Protein AF-A0A4R8S5N8-F1 (afdb_monomer_lite)

Secondary structure (DSSP, 8-state):
---------------HHHHHHHHHHHHHHHHHTTSEEEEEEETTTEEEE--S-HHHHHHHHHHHHTTTTTSTTSSTTS-EEEE-HHHHHHHHHHHT--

Sequence (98 aa):
MPGVRRGVSRRSRCRPWDIQIEALDTVRDPVSAGLYEIGKVERGVGFVLSTIPLDEGIEEIRSQYVDHYDVQGAWDYDAWLDLADEGERVAQPLLSEP

Organism: NCBI:txid404941

Radius of gyration: 19.52 Å; chains: 1; bounding box: 33×69×36 Å

pLDDT: mean 85.04, std 15.85, range [39.59, 96.5]

Structure (mmCIF, N/CA/C/O backbone):
data_AF-A0A4R8S5N8-F1
#
_entry.id   AF-A0A4R8S5N8-F1
#
loop_
_atom_site.group_PDB
_atom_site.id
_atom_site.type_symbol
_atom_site.label_atom_id
_atom_site.label_alt_id
_atom_site.labe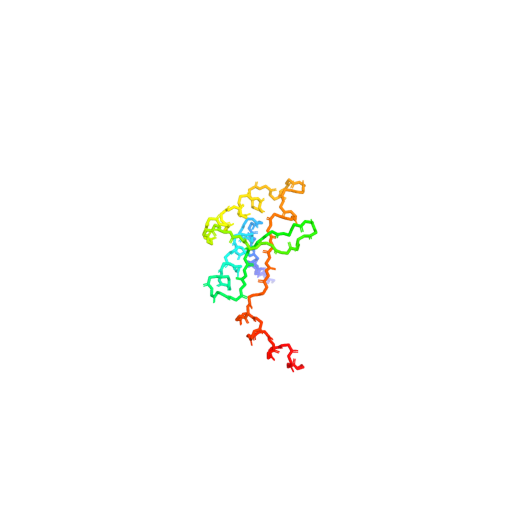l_comp_id
_atom_site.label_asym_id
_atom_site.label_entity_id
_atom_site.label_seq_id
_atom_site.pdbx_PDB_ins_code
_atom_site.Cartn_x
_atom_site.Cartn_y
_atom_site.Cartn_z
_atom_site.occupancy
_atom_site.B_iso_or_equiv
_atom_site.auth_seq_id
_atom_site.auth_comp_id
_atom_site.auth_asym_id
_atom_site.auth_atom_id
_atom_site.pdbx_PDB_model_num
ATOM 1 N N . MET A 1 1 ? 21.030 -55.506 -12.986 1.00 39.59 1 MET A N 1
ATOM 2 C CA . MET A 1 1 ? 21.224 -54.097 -12.580 1.00 39.59 1 MET A CA 1
ATOM 3 C C . MET A 1 1 ? 20.103 -53.258 -13.195 1.00 39.59 1 MET A C 1
ATOM 5 O O . MET A 1 1 ? 20.189 -52.985 -14.386 1.00 39.59 1 MET A O 1
ATOM 9 N N . PRO A 1 2 ? 19.019 -52.916 -12.476 1.00 44.19 2 PRO A N 1
ATOM 10 C CA . PRO A 1 2 ? 17.989 -52.028 -13.003 1.00 44.19 2 PRO A CA 1
ATOM 11 C C . PRO A 1 2 ? 18.336 -50.567 -12.686 1.00 44.19 2 PRO A C 1
ATOM 13 O O . PRO A 1 2 ? 18.604 -50.208 -11.541 1.00 44.19 2 PRO A O 1
ATOM 16 N N . GLY A 1 3 ? 18.365 -49.741 -13.732 1.00 42.72 3 GLY A N 1
ATOM 17 C CA . GLY A 1 3 ? 18.668 -48.317 -13.657 1.00 42.72 3 GLY A CA 1
ATOM 18 C C . GLY A 1 3 ? 17.588 -47.530 -12.916 1.00 42.72 3 GLY A C 1
ATOM 19 O O . GLY A 1 3 ? 16.407 -47.580 -13.257 1.00 42.72 3 GLY A O 1
ATOM 20 N N . VAL A 1 4 ? 18.028 -46.772 -11.917 1.00 52.22 4 VAL A N 1
ATOM 21 C CA . VAL A 1 4 ? 17.242 -45.783 -11.178 1.00 52.22 4 VAL A CA 1
ATOM 22 C C . VAL A 1 4 ? 16.775 -44.687 -12.140 1.00 52.22 4 VAL A C 1
ATOM 24 O O . VAL A 1 4 ? 17.578 -43.888 -12.625 1.00 52.22 4 VAL A O 1
ATOM 27 N N . ARG A 1 5 ? 15.466 -44.613 -12.398 1.00 48.19 5 ARG A N 1
ATOM 28 C CA . ARG A 1 5 ? 14.848 -43.417 -12.984 1.00 48.19 5 ARG A CA 1
ATOM 29 C C . ARG A 1 5 ? 14.771 -42.359 -11.887 1.00 48.19 5 ARG A C 1
ATOM 31 O O . ARG A 1 5 ? 13.944 -42.453 -10.986 1.00 48.19 5 ARG A O 1
ATOM 38 N N . ARG A 1 6 ? 15.674 -41.376 -11.937 1.00 48.12 6 ARG A N 1
ATOM 39 C CA . ARG A 1 6 ? 15.619 -40.196 -11.066 1.00 48.12 6 ARG A CA 1
ATOM 40 C C . ARG A 1 6 ? 14.329 -39.435 -11.366 1.00 48.12 6 ARG A C 1
ATOM 42 O O . ARG A 1 6 ? 14.115 -39.013 -12.500 1.00 48.12 6 ARG A O 1
ATOM 49 N N . GLY A 1 7 ? 13.491 -39.263 -10.348 1.00 43.25 7 GLY A N 1
ATOM 50 C CA . GLY A 1 7 ? 12.380 -38.324 -10.394 1.00 43.25 7 GLY A CA 1
ATOM 51 C C . GLY A 1 7 ? 12.919 -36.917 -10.632 1.00 43.25 7 GLY A C 1
ATOM 52 O O . GLY A 1 7 ? 13.758 -36.425 -9.877 1.00 43.25 7 GLY A O 1
ATOM 53 N N . VAL A 1 8 ? 12.458 -36.275 -11.701 1.00 49.25 8 VAL A N 1
ATOM 54 C CA . VAL A 1 8 ? 12.658 -34.842 -11.904 1.00 49.25 8 VAL A CA 1
ATOM 55 C C . VAL A 1 8 ? 11.727 -34.130 -10.929 1.00 49.25 8 VAL A C 1
ATOM 57 O O . VAL A 1 8 ? 10.520 -34.053 -11.144 1.00 49.25 8 VAL A O 1
ATOM 60 N N . SER A 1 9 ? 12.290 -33.639 -9.826 1.00 47.97 9 SER A N 1
ATOM 61 C CA . SER A 1 9 ? 11.622 -32.681 -8.948 1.00 47.97 9 SER A CA 1
ATOM 62 C C . SER A 1 9 ? 11.399 -31.391 -9.742 1.00 47.97 9 SER A C 1
ATOM 64 O O . SER A 1 9 ? 12.348 -30.665 -10.048 1.00 47.97 9 SER A O 1
ATOM 66 N N . ARG A 1 10 ? 10.143 -31.120 -10.119 1.00 48.72 10 ARG A N 1
ATOM 67 C CA . ARG A 1 10 ? 9.695 -29.808 -10.600 1.00 48.72 10 ARG A CA 1
ATOM 68 C C . ARG A 1 10 ? 9.745 -28.834 -9.420 1.00 48.72 10 ARG A C 1
ATOM 70 O O . ARG A 1 10 ? 8.739 -28.584 -8.772 1.00 48.72 10 ARG A O 1
ATOM 77 N N . ARG A 1 11 ? 10.923 -28.279 -9.132 1.00 50.31 11 ARG A N 1
ATOM 78 C CA . ARG A 1 11 ? 10.977 -26.962 -8.492 1.00 50.31 11 ARG A CA 1
ATOM 79 C C . ARG A 1 11 ? 10.600 -25.969 -9.580 1.00 50.31 11 ARG A C 1
ATOM 81 O O . ARG A 1 11 ? 11.415 -25.705 -10.466 1.00 50.31 11 ARG A O 1
ATOM 88 N N . SER A 1 12 ? 9.353 -25.512 -9.576 1.00 53.31 12 SER A N 1
ATOM 89 C CA . SER A 1 12 ? 8.949 -24.355 -10.369 1.00 53.31 12 SER A CA 1
ATOM 90 C C . SER A 1 12 ? 9.878 -23.209 -9.980 1.00 53.31 12 SER A C 1
ATOM 92 O O . SER A 1 12 ? 9.869 -22.751 -8.842 1.00 53.31 12 SER A O 1
ATOM 94 N N . ARG A 1 13 ? 10.784 -22.835 -10.885 1.00 59.62 13 ARG A N 1
ATOM 95 C CA . ARG A 1 13 ? 11.638 -21.663 -10.713 1.00 59.62 13 ARG A CA 1
ATOM 96 C C . ARG A 1 13 ? 10.792 -20.462 -11.102 1.00 59.62 13 ARG A C 1
ATOM 98 O O . ARG A 1 13 ? 10.835 -20.065 -12.262 1.00 59.62 13 ARG A O 1
ATOM 105 N N . CYS A 1 14 ? 9.989 -19.961 -10.169 1.00 68.88 14 CYS A N 1
ATOM 106 C CA . CYS A 1 14 ? 9.367 -18.654 -10.336 1.00 68.88 14 CYS A CA 1
ATOM 107 C C . CYS A 1 14 ? 10.487 -17.634 -10.568 1.00 68.88 14 CYS A C 1
ATOM 109 O O . CYS A 1 14 ? 11.538 -17.690 -9.916 1.00 68.88 14 CYS A O 1
ATOM 111 N N . ARG A 1 15 ? 10.314 -16.762 -11.558 1.00 80.06 15 ARG A N 1
ATOM 112 C CA . ARG A 1 15 ? 11.188 -15.605 -11.740 1.00 80.06 15 ARG A CA 1
ATOM 113 C C . ARG A 1 15 ? 11.014 -14.691 -10.518 1.00 80.06 15 ARG A C 1
ATOM 115 O O . ARG A 1 15 ? 9.935 -14.690 -9.932 1.00 80.06 15 ARG A O 1
ATOM 122 N N . PRO A 1 16 ? 12.024 -13.886 -10.153 1.00 81.88 16 PRO A N 1
ATOM 123 C CA . PRO A 1 16 ? 11.859 -12.866 -9.115 1.00 81.88 16 PRO A CA 1
ATOM 124 C C . PRO A 1 16 ? 10.617 -11.984 -9.341 1.00 81.88 16 PRO A C 1
ATOM 126 O O . PRO A 1 16 ? 9.833 -11.810 -8.416 1.00 81.88 16 PRO A O 1
ATOM 129 N N . TRP A 1 17 ? 10.367 -11.585 -10.595 1.00 85.31 17 TRP A N 1
ATOM 130 C CA . TRP A 1 17 ? 9.170 -10.840 -11.009 1.00 85.31 17 TRP A CA 1
ATOM 131 C C . TRP A 1 17 ? 7.850 -11.543 -10.664 1.00 85.31 17 TRP A C 1
ATOM 133 O O . TRP A 1 17 ? 6.911 -10.891 -10.223 1.00 85.31 17 TRP A O 1
ATOM 143 N N . ASP A 1 18 ? 7.770 -12.870 -10.811 1.00 88.56 18 ASP A N 1
ATOM 144 C CA . ASP A 1 18 ? 6.540 -13.615 -10.504 1.00 88.56 18 ASP A CA 1
ATOM 145 C C . ASP A 1 18 ? 6.196 -13.512 -9.007 1.00 88.56 18 ASP A C 1
ATOM 147 O O . ASP A 1 18 ? 5.032 -13.401 -8.643 1.00 88.56 18 ASP A O 1
ATOM 151 N N . ILE A 1 19 ? 7.214 -13.515 -8.138 1.00 90.19 19 ILE A N 1
ATOM 152 C CA . ILE A 1 19 ? 7.039 -13.376 -6.683 1.00 90.19 19 ILE A CA 1
ATOM 153 C C . ILE A 1 19 ? 6.637 -11.943 -6.3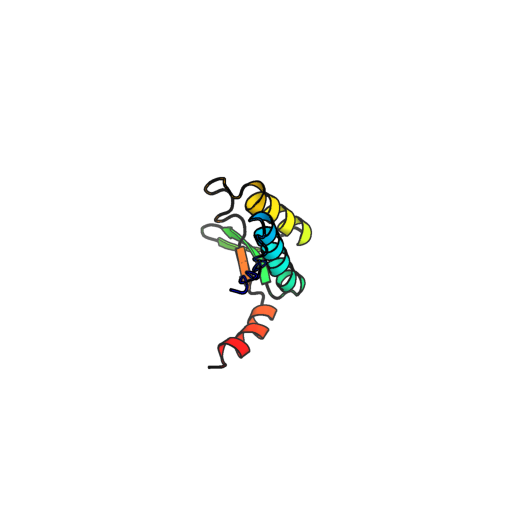23 1.00 90.19 19 ILE A C 1
ATOM 155 O O . ILE A 1 19 ? 5.821 -11.740 -5.431 1.00 90.19 19 ILE A O 1
ATOM 159 N N . GLN A 1 20 ? 7.207 -10.952 -7.006 1.00 92.00 20 GLN A N 1
ATOM 160 C CA . GLN A 1 20 ? 6.915 -9.543 -6.749 1.00 92.00 20 GLN A CA 1
ATOM 161 C C . GLN A 1 20 ? 5.486 -9.171 -7.151 1.00 92.00 20 GLN A C 1
ATOM 163 O O . GLN A 1 20 ? 4.815 -8.469 -6.403 1.00 92.00 20 GLN A O 1
ATOM 168 N N . ILE A 1 21 ? 5.005 -9.671 -8.293 1.00 92.44 21 ILE A N 1
ATOM 169 C CA . ILE A 1 21 ? 3.609 -9.479 -8.703 1.00 92.44 21 ILE A CA 1
ATOM 170 C C . ILE A 1 21 ? 2.656 -10.150 -7.718 1.00 92.44 21 ILE A C 1
ATOM 172 O O . ILE A 1 21 ? 1.739 -9.494 -7.236 1.00 92.44 21 ILE A O 1
ATOM 176 N N . GLU A 1 22 ? 2.925 -11.400 -7.338 1.00 93.06 22 GLU A N 1
ATOM 177 C CA . GLU A 1 22 ? 2.110 -12.105 -6.343 1.00 93.06 22 GLU A CA 1
ATOM 178 C C . GLU A 1 22 ? 2.068 -11.359 -4.999 1.00 93.06 22 GLU A C 1
ATOM 180 O O . GLU A 1 22 ? 1.031 -11.309 -4.339 1.00 93.06 22 GLU A O 1
ATOM 185 N N . ALA A 1 23 ? 3.182 -10.745 -4.586 1.00 92.31 23 ALA A N 1
ATOM 186 C CA . ALA A 1 23 ? 3.229 -9.942 -3.370 1.00 92.31 23 ALA A CA 1
ATOM 187 C C . ALA A 1 23 ? 2.310 -8.711 -3.455 1.00 92.31 23 ALA A C 1
ATOM 189 O O . ALA A 1 23 ? 1.617 -8.409 -2.485 1.00 92.31 23 ALA A O 1
ATOM 190 N N . LEU A 1 24 ? 2.265 -8.026 -4.602 1.00 93.44 24 LEU A N 1
ATOM 191 C CA . LEU A 1 24 ? 1.366 -6.886 -4.805 1.00 93.44 24 LEU A CA 1
ATOM 192 C C . LEU A 1 24 ? -0.101 -7.313 -4.853 1.00 93.44 24 LEU A C 1
ATOM 194 O O . LEU A 1 24 ? -0.937 -6.651 -4.240 1.00 93.44 24 LEU A O 1
ATOM 198 N N . ASP A 1 25 ? -0.409 -8.433 -5.505 1.00 92.94 25 ASP A N 1
ATOM 199 C CA . ASP A 1 25 ? -1.764 -8.994 -5.518 1.00 92.94 25 ASP A CA 1
ATOM 200 C C . ASP A 1 25 ? -2.209 -9.382 -4.096 1.00 92.94 25 ASP A C 1
ATOM 202 O O . ASP A 1 25 ? -3.308 -9.032 -3.665 1.00 92.94 25 ASP A O 1
ATOM 206 N N . THR A 1 26 ? -1.308 -9.978 -3.308 1.00 93.69 26 THR A N 1
ATOM 207 C CA . THR A 1 26 ? -1.558 -10.315 -1.896 1.00 93.69 26 THR A CA 1
ATOM 208 C C . THR A 1 26 ? -1.825 -9.077 -1.035 1.00 93.69 26 THR A C 1
ATOM 210 O O . THR A 1 26 ? -2.594 -9.155 -0.081 1.00 93.69 26 THR A O 1
ATOM 213 N N . VAL A 1 27 ? -1.200 -7.934 -1.336 1.00 92.88 27 VAL A N 1
ATOM 214 C CA . VAL A 1 27 ? -1.458 -6.658 -0.643 1.00 92.88 27 VAL A CA 1
ATOM 215 C C . VAL A 1 27 ? -2.770 -6.027 -1.107 1.00 92.88 27 VAL A C 1
ATOM 217 O O . VAL A 1 27 ? -3.497 -5.449 -0.298 1.00 92.88 27 VAL A O 1
ATOM 220 N N . ARG A 1 28 ? -3.102 -6.142 -2.394 1.00 95.31 28 ARG A N 1
ATOM 221 C CA . ARG A 1 28 ? -4.316 -5.555 -2.968 1.00 95.31 28 ARG A CA 1
ATOM 222 C C . ARG A 1 28 ? -5.579 -6.114 -2.323 1.00 95.31 28 ARG A C 1
ATOM 224 O O . ARG A 1 28 ? -6.499 -5.346 -2.051 1.00 95.31 28 ARG A O 1
ATOM 231 N N . ASP A 1 29 ? -5.614 -7.412 -2.047 1.00 94.88 29 ASP A N 1
ATOM 232 C CA . ASP A 1 29 ? -6.775 -8.085 -1.460 1.00 94.88 29 ASP A CA 1
ATOM 233 C C . ASP A 1 29 ? -7.229 -7.463 -0.121 1.00 94.88 29 ASP A C 1
ATOM 235 O O . ASP A 1 29 ? -8.351 -6.948 -0.058 1.00 94.88 29 ASP A O 1
ATOM 239 N N . PRO A 1 30 ? -6.404 -7.419 0.944 1.00 94.94 30 PRO A N 1
ATOM 240 C CA . PRO A 1 30 ? -6.809 -6.846 2.223 1.00 94.94 30 PRO A CA 1
ATOM 241 C C . PRO A 1 30 ? -7.048 -5.332 2.157 1.00 94.94 30 PRO A C 1
ATOM 243 O O . PRO A 1 30 ? -7.914 -4.833 2.873 1.00 94.94 30 PRO A O 1
ATOM 246 N N . VAL A 1 31 ? -6.344 -4.598 1.289 1.00 95.88 31 VAL A N 1
ATOM 247 C CA . VAL A 1 31 ? -6.580 -3.156 1.108 1.00 95.88 31 VAL A CA 1
ATOM 248 C C . VAL A 1 31 ? -7.927 -2.907 0.425 1.00 95.88 31 VAL A C 1
ATOM 250 O O . VAL A 1 31 ? -8.710 -2.073 0.872 1.00 95.88 31 VAL A O 1
ATOM 253 N N . SER A 1 32 ? -8.259 -3.679 -0.612 1.00 95.94 32 SER A N 1
ATOM 254 C CA . SER A 1 32 ? -9.560 -3.591 -1.291 1.00 95.94 32 SER A CA 1
ATOM 255 C C . SER A 1 32 ? -10.729 -3.995 -0.387 1.00 95.94 32 SER A C 1
ATOM 257 O O . SER A 1 32 ? -11.835 -3.474 -0.532 1.00 95.94 32 SER A O 1
ATOM 259 N N . ALA A 1 33 ? -10.475 -4.881 0.581 1.00 95.44 33 ALA A N 1
ATOM 260 C CA . ALA A 1 33 ? -11.422 -5.259 1.622 1.00 95.44 33 ALA A CA 1
ATOM 261 C C . ALA A 1 33 ? -11.537 -4.221 2.758 1.00 95.44 33 ALA A C 1
ATOM 263 O O . ALA A 1 33 ? -12.369 -4.397 3.647 1.00 95.44 33 ALA A O 1
ATOM 264 N N . GLY A 1 34 ? -10.727 -3.156 2.748 1.00 95.62 34 GLY A N 1
ATOM 265 C CA . GLY A 1 34 ? -10.724 -2.116 3.779 1.00 95.62 34 GLY A CA 1
ATOM 266 C C . GLY A 1 34 ? -10.067 -2.537 5.097 1.00 95.62 34 GLY A C 1
ATOM 267 O O . GLY A 1 34 ? -10.345 -1.936 6.129 1.00 95.62 34 GLY A O 1
ATOM 268 N N . LEU A 1 35 ? -9.229 -3.578 5.087 1.00 96.50 35 LEU A N 1
ATOM 269 C CA . LEU A 1 35 ? -8.491 -4.036 6.272 1.00 96.50 35 LEU A CA 1
ATOM 270 C C . LEU A 1 35 ? -7.182 -3.268 6.465 1.00 96.50 35 LEU A C 1
ATOM 272 O O . LEU A 1 35 ? -6.698 -3.133 7.584 1.00 96.50 35 LEU A O 1
ATOM 276 N N . TYR A 1 36 ? -6.611 -2.773 5.373 1.00 96.38 36 TYR A N 1
ATOM 277 C CA . TYR A 1 36 ? -5.399 -1.967 5.376 1.00 96.38 36 TYR A CA 1
ATOM 278 C C . TYR A 1 36 ? -5.587 -0.732 4.509 1.00 96.38 36 TYR A C 1
ATOM 280 O O . TYR A 1 36 ? -6.365 -0.736 3.556 1.00 96.38 36 TYR A O 1
ATOM 288 N N . GLU A 1 37 ? -4.810 0.293 4.816 1.00 95.50 37 GLU A N 1
ATOM 289 C CA . GLU A 1 37 ? -4.703 1.521 4.048 1.00 95.50 37 GLU A CA 1
ATOM 290 C C . GLU A 1 37 ? -3.284 1.676 3.498 1.00 95.50 37 GLU A C 1
ATOM 292 O O . GLU A 1 37 ? -2.308 1.280 4.136 1.00 95.50 37 GLU A O 1
ATOM 297 N N . ILE A 1 38 ? -3.165 2.262 2.304 1.00 94.88 38 ILE A N 1
ATOM 298 C CA . ILE A 1 38 ? -1.875 2.572 1.676 1.00 94.88 38 ILE A CA 1
ATOM 299 C C . ILE A 1 38 ? -1.599 4.064 1.831 1.00 94.88 38 ILE A C 1
ATOM 301 O O . ILE A 1 38 ? -2.461 4.903 1.568 1.00 94.88 38 ILE A O 1
ATOM 305 N N . GLY A 1 39 ? -0.372 4.404 2.206 1.00 94.38 39 GLY A N 1
ATOM 306 C CA . GLY A 1 39 ? 0.047 5.787 2.376 1.00 94.38 39 GLY A CA 1
ATOM 307 C C . GLY A 1 39 ? 1.556 5.958 2.377 1.00 94.38 39 GLY A C 1
ATOM 308 O O . GLY A 1 39 ? 2.315 5.064 1.994 1.00 94.38 39 GLY A O 1
ATOM 309 N N . LYS A 1 40 ? 1.994 7.136 2.814 1.00 92.88 40 LYS A N 1
ATOM 310 C CA . LYS A 1 40 ? 3.409 7.490 2.971 1.00 92.88 40 LYS A CA 1
ATOM 311 C C . LYS A 1 40 ? 3.680 7.903 4.405 1.00 92.88 40 LYS A C 1
ATOM 313 O O . LYS A 1 40 ? 2.807 8.442 5.075 1.00 92.88 40 LYS A O 1
ATOM 318 N N . VAL A 1 41 ? 4.901 7.680 4.877 1.00 91.31 41 VAL A N 1
ATOM 319 C CA . VAL A 1 41 ? 5.336 8.206 6.174 1.00 91.31 41 VAL A CA 1
ATOM 320 C C . VAL A 1 41 ? 6.101 9.501 5.955 1.00 91.31 41 VAL A C 1
ATOM 322 O O . VAL A 1 41 ? 7.180 9.516 5.362 1.00 91.31 41 VAL A O 1
ATOM 325 N N . GLU A 1 42 ? 5.557 10.595 6.477 1.00 90.50 42 GLU A N 1
ATOM 326 C CA . GLU A 1 42 ? 6.172 11.914 6.419 1.00 90.50 42 GLU A CA 1
ATOM 327 C C . GLU A 1 42 ? 6.826 12.283 7.753 1.00 90.50 42 GLU A C 1
ATOM 329 O 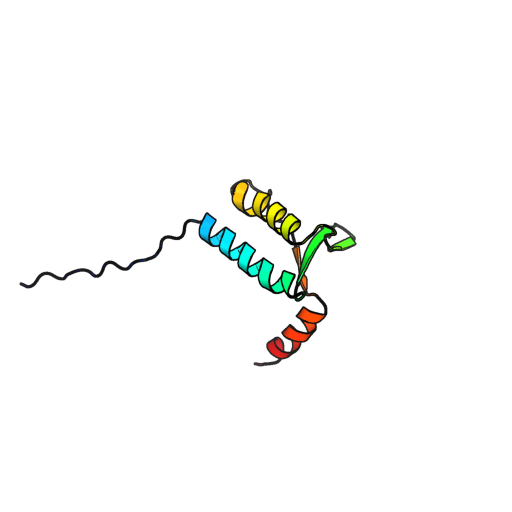O . GLU A 1 42 ? 6.274 12.110 8.848 1.00 90.50 42 GLU A O 1
ATOM 334 N N . ARG A 1 43 ? 8.042 12.833 7.677 1.00 88.69 43 ARG A N 1
ATOM 335 C CA . ARG A 1 43 ? 8.834 13.165 8.864 1.00 88.69 43 ARG A CA 1
ATOM 336 C C . ARG A 1 43 ? 8.142 14.247 9.697 1.00 88.69 43 ARG A C 1
ATOM 338 O O . ARG A 1 43 ? 8.040 15.391 9.273 1.00 88.69 43 ARG A O 1
ATOM 345 N N . GLY A 1 44 ? 7.765 13.895 10.925 1.00 92.44 44 GLY A N 1
ATOM 346 C CA . GLY A 1 44 ? 7.106 14.804 11.870 1.00 92.44 44 GLY A CA 1
ATOM 347 C C . GLY A 1 44 ? 5.581 14.856 11.746 1.00 92.44 44 GLY A C 1
ATOM 348 O O . GLY A 1 44 ? 4.956 15.496 12.585 1.00 92.44 44 GLY A O 1
ATOM 349 N N . VAL A 1 45 ? 5.001 14.167 10.757 1.00 91.88 45 VAL A N 1
ATOM 350 C CA . VAL A 1 45 ? 3.546 14.037 10.568 1.00 91.88 45 VAL A CA 1
ATOM 351 C C . VAL A 1 45 ? 3.083 12.615 10.893 1.00 91.88 45 VAL A C 1
ATOM 353 O O . VAL A 1 45 ? 2.059 12.445 11.543 1.00 91.88 45 VAL A O 1
ATOM 356 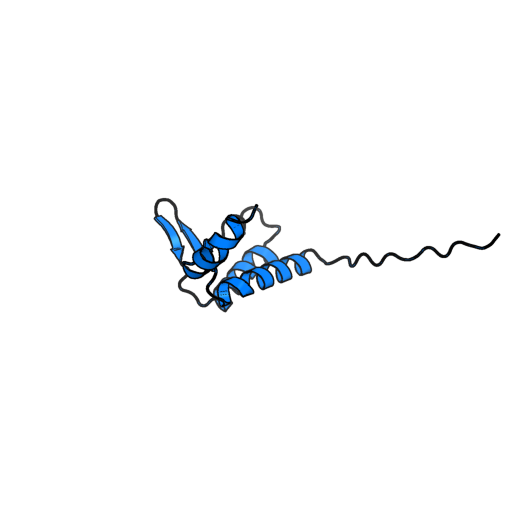N N . GLY A 1 46 ? 3.877 11.603 10.528 1.00 91.94 46 GLY A N 1
ATOM 357 C CA . GLY A 1 46 ? 3.501 10.196 10.665 1.00 91.94 46 GLY A CA 1
ATOM 358 C C . GLY A 1 46 ? 2.940 9.643 9.359 1.00 91.94 46 GLY A C 1
ATOM 359 O O . GLY A 1 46 ? 3.354 10.075 8.283 1.00 91.94 46 GLY A O 1
ATOM 360 N N . PHE A 1 47 ? 2.046 8.662 9.456 1.00 94.00 47 PHE A N 1
ATOM 361 C CA . PHE A 1 47 ? 1.378 8.088 8.294 1.00 94.00 47 PHE A CA 1
ATOM 362 C C . PHE A 1 47 ? 0.408 9.100 7.674 1.00 94.00 47 PHE A C 1
ATOM 364 O O . PHE A 1 47 ? -0.385 9.736 8.368 1.00 94.00 47 PHE A O 1
ATOM 371 N N . VAL A 1 48 ? 0.492 9.249 6.358 1.00 94.31 48 VAL A N 1
ATOM 372 C CA . VAL A 1 48 ? -0.373 10.094 5.543 1.00 94.31 48 VAL A CA 1
ATOM 373 C C . VAL A 1 48 ? -1.051 9.195 4.523 1.00 94.31 48 VAL A C 1
ATOM 375 O O . VAL A 1 48 ? -0.392 8.629 3.647 1.00 94.31 48 VAL A O 1
ATOM 378 N N . LEU A 1 49 ? -2.371 9.074 4.660 1.00 94.50 49 LEU A N 1
ATOM 379 C CA . LEU A 1 49 ? -3.211 8.281 3.774 1.00 94.50 49 LEU A CA 1
ATOM 380 C C . LEU A 1 49 ? -3.080 8.766 2.327 1.00 94.50 49 LEU A C 1
ATOM 382 O O . LEU A 1 49 ? -3.148 9.967 2.047 1.00 94.50 49 LEU A O 1
ATOM 386 N N . SER A 1 50 ? -2.922 7.821 1.405 1.00 93.19 50 SER A N 1
ATOM 387 C CA . SER A 1 50 ? -2.919 8.122 -0.019 1.00 93.19 50 SER A CA 1
ATOM 388 C C . SER A 1 50 ? -4.306 8.566 -0.490 1.00 93.19 50 SER A C 1
ATOM 390 O O . SER A 1 50 ? -5.321 7.984 -0.116 1.00 93.19 50 SER A O 1
ATOM 392 N N . THR A 1 51 ? -4.363 9.602 -1.327 1.00 92.44 51 THR A N 1
ATOM 393 C CA . THR A 1 51 ? -5.626 10.153 -1.854 1.00 92.44 51 THR A CA 1
ATOM 394 C C . THR A 1 51 ? -5.956 9.675 -3.266 1.00 92.44 51 THR A C 1
ATOM 396 O O . THR A 1 51 ? -7.024 10.004 -3.786 1.00 92.44 51 THR A O 1
ATOM 399 N N . ILE A 1 52 ? -5.057 8.909 -3.889 1.00 93.94 52 ILE A N 1
ATOM 400 C CA . ILE A 1 52 ? -5.274 8.322 -5.214 1.00 93.94 52 ILE A CA 1
ATOM 401 C C . ILE A 1 52 ? -6.065 7.007 -5.111 1.00 93.94 52 ILE A C 1
ATOM 403 O O . ILE A 1 52 ? -6.040 6.347 -4.068 1.00 93.94 52 ILE A O 1
ATOM 407 N N . PRO A 1 53 ? -6.770 6.597 -6.179 1.00 94.50 53 PRO A N 1
ATOM 408 C CA . PRO A 1 53 ? -7.433 5.299 -6.241 1.00 94.50 53 PRO A CA 1
ATOM 409 C C . PRO A 1 53 ? -6.468 4.132 -5.994 1.00 94.50 53 PRO A C 1
ATOM 411 O O . PRO A 1 53 ? -5.320 4.167 -6.433 1.00 94.50 53 PRO A O 1
ATOM 414 N N . LEU A 1 54 ? -6.963 3.059 -5.367 1.00 93.50 54 LEU A N 1
ATOM 415 C CA . LEU A 1 54 ? -6.167 1.869 -5.040 1.00 93.50 54 LEU A CA 1
ATOM 416 C C . LEU A 1 54 ? -5.401 1.316 -6.247 1.00 93.50 54 LEU A C 1
ATOM 418 O O . LEU A 1 54 ? -4.209 1.061 -6.149 1.00 93.50 54 LEU A O 1
ATOM 422 N N . ASP A 1 55 ? -6.073 1.155 -7.386 1.00 93.50 55 ASP A N 1
ATOM 423 C CA . ASP A 1 55 ? -5.457 0.589 -8.590 1.00 93.50 55 ASP A CA 1
ATOM 424 C C . ASP A 1 55 ? -4.305 1.458 -9.115 1.00 93.50 55 ASP A C 1
ATOM 426 O O . ASP A 1 55 ? -3.305 0.929 -9.594 1.00 93.50 55 ASP A O 1
ATOM 430 N N . GLU A 1 56 ? -4.423 2.781 -8.982 1.00 94.12 56 GLU A N 1
ATOM 431 C CA . GLU A 1 56 ? -3.365 3.727 -9.343 1.00 94.12 56 GLU A CA 1
ATOM 432 C C . GLU A 1 56 ? -2.202 3.648 -8.348 1.00 94.12 56 GLU A C 1
ATOM 434 O O . GLU A 1 56 ? -1.049 3.568 -8.761 1.00 94.12 56 GLU A O 1
ATOM 439 N N . GLY A 1 57 ? -2.494 3.558 -7.046 1.00 93.19 57 GLY A N 1
ATOM 440 C CA . GLY A 1 57 ? -1.469 3.380 -6.016 1.00 93.19 57 GLY A CA 1
ATOM 441 C C . GLY A 1 57 ? -0.715 2.054 -6.126 1.00 93.19 57 GLY A C 1
ATOM 442 O O . GLY A 1 57 ? 0.502 2.026 -5.978 1.00 93.19 57 GLY A O 1
ATOM 443 N N . ILE A 1 58 ? -1.402 0.954 -6.444 1.00 93.94 58 ILE A N 1
ATOM 444 C CA . ILE A 1 58 ? -0.753 -0.342 -6.688 1.00 93.94 58 ILE A CA 1
ATOM 445 C C . ILE A 1 58 ? 0.142 -0.277 -7.929 1.00 93.94 58 ILE A C 1
ATOM 447 O O . ILE A 1 58 ? 1.234 -0.842 -7.909 1.00 93.94 58 ILE A O 1
ATOM 451 N N . GLU A 1 59 ? -0.271 0.424 -8.988 1.00 94.06 59 GLU A N 1
ATOM 452 C CA . GLU A 1 59 ? 0.565 0.596 -10.180 1.00 94.06 59 GLU A CA 1
ATOM 453 C C . GLU A 1 59 ? 1.786 1.498 -9.908 1.00 94.06 59 GLU A C 1
ATOM 455 O O . GLU A 1 59 ? 2.876 1.193 -10.394 1.00 94.06 59 GLU A O 1
ATOM 460 N N . GLU A 1 60 ? 1.663 2.543 -9.078 1.00 92.62 60 GLU A N 1
ATOM 461 C CA . GLU A 1 60 ? 2.818 3.336 -8.617 1.00 92.62 60 GLU A CA 1
ATOM 462 C C . GLU A 1 60 ? 3.826 2.467 -7.853 1.00 92.62 60 GLU A C 1
ATOM 464 O O . GLU A 1 60 ? 5.014 2.449 -8.194 1.00 92.62 60 GLU A O 1
ATOM 469 N N . ILE A 1 61 ? 3.345 1.679 -6.883 1.00 93.12 61 ILE A N 1
ATOM 470 C CA . ILE A 1 61 ? 4.188 0.750 -6.121 1.00 93.12 61 ILE A CA 1
ATOM 471 C C . ILE A 1 61 ? 4.828 -0.260 -7.068 1.00 93.12 61 ILE A C 1
ATOM 473 O O . ILE A 1 61 ? 6.017 -0.547 -6.947 1.00 93.12 61 ILE A O 1
ATOM 477 N N . ARG A 1 62 ? 4.080 -0.783 -8.045 1.00 93.75 62 ARG A N 1
ATOM 478 C CA . ARG A 1 62 ? 4.608 -1.725 -9.035 1.00 93.75 62 ARG A CA 1
ATOM 479 C C . ARG A 1 62 ? 5.753 -1.115 -9.843 1.00 93.75 62 ARG A C 1
ATOM 481 O O . ARG A 1 62 ? 6.785 -1.767 -10.019 1.00 93.75 62 ARG A O 1
ATOM 488 N N . SER A 1 63 ? 5.592 0.128 -10.293 1.00 92.50 63 SER A N 1
ATOM 489 C CA . SER A 1 63 ? 6.625 0.858 -11.026 1.00 92.50 63 SER A CA 1
ATOM 490 C C . SER A 1 63 ? 7.911 0.993 -10.206 1.00 92.50 63 SER A C 1
ATOM 492 O O . SER A 1 63 ? 8.998 0.864 -10.759 1.00 92.50 63 SER A O 1
ATOM 494 N N . GLN A 1 64 ? 7.852 1.225 -8.892 1.00 91.75 64 GLN A N 1
ATOM 495 C CA . GLN A 1 64 ? 9.076 1.305 -8.078 1.00 91.75 64 GLN A CA 1
ATOM 496 C C . GLN A 1 64 ? 9.604 -0.077 -7.677 1.00 91.75 64 GLN A C 1
ATOM 498 O O . GLN A 1 64 ? 10.760 -0.414 -7.933 1.00 91.75 64 GLN A O 1
ATOM 503 N N . TYR A 1 65 ? 8.751 -0.898 -7.073 1.00 91.25 65 TYR A N 1
ATOM 504 C CA . TYR A 1 65 ? 9.117 -2.176 -6.473 1.00 91.25 65 TYR A CA 1
ATOM 505 C C . TYR A 1 65 ? 9.526 -3.229 -7.496 1.00 91.25 65 TYR A C 1
ATOM 507 O O . TYR A 1 65 ? 10.363 -4.075 -7.189 1.00 91.25 65 TYR A O 1
ATOM 515 N N . VAL A 1 66 ? 8.949 -3.207 -8.697 1.00 90.94 66 VAL A N 1
ATOM 516 C CA . VAL A 1 66 ? 9.190 -4.259 -9.683 1.00 90.94 66 VAL A CA 1
ATOM 517 C C . VAL A 1 66 ? 10.055 -3.766 -10.838 1.00 90.94 66 VAL A C 1
ATOM 519 O O . VAL A 1 66 ? 11.067 -4.401 -11.136 1.00 90.94 66 VAL A O 1
ATOM 522 N N . ASP A 1 67 ? 9.743 -2.610 -11.434 1.00 91.31 67 ASP A N 1
ATOM 523 C CA . ASP A 1 67 ? 10.543 -2.091 -12.558 1.00 91.31 67 ASP A CA 1
ATOM 524 C C . ASP A 1 67 ? 11.898 -1.510 -12.105 1.00 91.31 67 ASP A C 1
ATOM 526 O O . ASP A 1 67 ? 12.870 -1.555 -12.862 1.00 91.31 67 ASP A O 1
ATOM 530 N N . HIS A 1 68 ? 11.994 -1.015 -10.863 1.00 90.31 68 HIS A N 1
ATOM 531 C CA . HIS A 1 68 ? 13.208 -0.405 -10.300 1.00 90.31 68 HIS A CA 1
ATOM 532 C C . HIS A 1 68 ? 13.762 -1.159 -9.082 1.00 90.31 68 HIS A C 1
ATOM 534 O O . HIS A 1 68 ? 14.524 -0.591 -8.300 1.00 90.31 68 HIS A O 1
ATOM 540 N N . TYR A 1 69 ? 13.446 -2.451 -8.940 1.00 87.81 69 TYR A N 1
ATOM 541 C CA . TYR A 1 69 ? 13.856 -3.254 -7.780 1.00 87.81 69 TYR A CA 1
ATOM 542 C C . TYR A 1 69 ? 15.368 -3.218 -7.499 1.00 87.81 69 TYR A C 1
ATOM 544 O O . TYR A 1 69 ? 15.796 -3.118 -6.349 1.00 87.81 69 TYR A O 1
ATOM 552 N N . ASP A 1 70 ? 16.181 -3.282 -8.559 1.00 89.81 70 ASP A N 1
ATOM 553 C CA . ASP A 1 70 ? 17.647 -3.311 -8.470 1.00 89.81 70 ASP A CA 1
ATOM 554 C C . ASP A 1 70 ? 18.271 -1.916 -8.252 1.00 89.81 70 ASP A C 1
ATOM 556 O O . ASP A 1 70 ? 19.490 -1.787 -8.102 1.00 89.81 70 ASP A O 1
ATOM 560 N N . VAL A 1 71 ? 17.460 -0.852 -8.241 1.00 90.56 71 VAL A N 1
ATOM 561 C CA . VAL A 1 71 ? 17.915 0.516 -7.986 1.00 90.56 71 VAL A CA 1
ATOM 562 C C . VAL A 1 71 ? 17.891 0.770 -6.484 1.00 90.56 71 VAL A C 1
ATOM 564 O O . VAL A 1 71 ? 16.838 0.858 -5.855 1.00 90.56 71 VAL A O 1
ATOM 567 N N . GLN A 1 72 ? 19.080 0.913 -5.902 1.00 87.38 72 GLN A N 1
ATOM 568 C CA . GLN A 1 72 ? 19.235 1.124 -4.467 1.00 87.38 72 GLN A CA 1
ATOM 569 C C . GLN A 1 72 ? 18.439 2.348 -3.988 1.00 87.38 72 GLN A C 1
ATOM 571 O O . GLN A 1 72 ? 18.652 3.460 -4.475 1.00 87.38 72 GLN A O 1
ATOM 576 N N . GLY A 1 73 ? 17.561 2.143 -3.003 1.00 85.06 73 GLY A N 1
ATOM 577 C CA . GLY A 1 73 ? 16.764 3.204 -2.392 1.00 85.06 73 GLY A CA 1
ATOM 578 C C . GLY A 1 73 ? 15.567 3.686 -3.214 1.00 85.06 73 GLY A C 1
ATOM 579 O O . GLY A 1 73 ? 14.910 4.625 -2.775 1.00 85.06 73 GLY A O 1
ATOM 580 N N . ALA A 1 74 ? 15.271 3.086 -4.374 1.00 84.31 74 ALA A N 1
ATOM 581 C CA . ALA A 1 74 ? 14.118 3.488 -5.183 1.00 84.31 74 ALA A CA 1
ATOM 582 C C . ALA A 1 74 ? 12.779 3.093 -4.541 1.00 84.31 74 ALA A C 1
ATOM 584 O O . ALA A 1 74 ? 11.816 3.844 -4.635 1.00 84.31 74 ALA A O 1
ATOM 585 N N . TRP A 1 75 ? 12.724 1.944 -3.862 1.00 87.31 75 TRP A N 1
ATOM 586 C CA . TRP A 1 75 ? 11.469 1.376 -3.355 1.00 87.31 75 TRP A CA 1
ATOM 587 C C . TRP A 1 75 ? 11.417 1.201 -1.830 1.00 87.31 75 TRP A C 1
ATOM 589 O O . TRP A 1 75 ? 10.330 1.027 -1.287 1.00 87.31 75 TRP A O 1
ATOM 599 N N . ASP A 1 76 ? 12.555 1.287 -1.126 1.00 83.44 76 ASP A N 1
ATOM 600 C CA . ASP A 1 76 ? 12.692 0.943 0.305 1.00 83.44 76 ASP A CA 1
ATOM 601 C C . ASP A 1 76 ? 11.711 1.688 1.239 1.00 83.44 76 ASP A C 1
ATOM 603 O O . ASP A 1 76 ? 11.439 1.223 2.345 1.00 83.44 76 ASP A O 1
ATOM 607 N N . TYR A 1 77 ? 11.183 2.841 0.810 1.00 84.75 77 TYR A N 1
ATOM 608 C CA . TYR A 1 77 ? 10.274 3.691 1.592 1.00 84.75 77 TYR A CA 1
ATOM 609 C C . TYR A 1 77 ? 9.144 4.307 0.755 1.00 84.75 77 TYR A C 1
ATOM 611 O O . TYR A 1 77 ? 8.568 5.319 1.160 1.00 84.75 77 TYR A O 1
ATOM 619 N N . ASP A 1 78 ? 8.863 3.743 -0.420 1.00 85.62 78 ASP A N 1
ATOM 620 C CA . ASP A 1 78 ? 7.959 4.360 -1.397 1.00 85.62 78 ASP A CA 1
ATOM 621 C C . ASP A 1 78 ? 6.479 4.280 -0.981 1.00 85.62 78 ASP A C 1
ATOM 623 O O . ASP A 1 78 ? 5.711 5.221 -1.197 1.00 85.62 78 ASP A O 1
ATOM 627 N N . ALA A 1 79 ? 6.103 3.202 -0.286 1.00 90.62 79 ALA A N 1
ATOM 628 C CA . ALA A 1 79 ? 4.762 3.005 0.246 1.00 90.62 79 ALA A CA 1
ATOM 629 C C . ALA A 1 79 ? 4.768 2.302 1.604 1.00 90.62 79 ALA A C 1
ATOM 631 O O . ALA A 1 79 ? 5.644 1.495 1.918 1.00 90.62 79 ALA A O 1
ATOM 632 N N . TRP A 1 80 ? 3.746 2.611 2.397 1.00 93.19 80 TRP A N 1
ATOM 633 C CA . TRP A 1 80 ? 3.505 2.048 3.717 1.00 93.19 80 TRP A CA 1
ATOM 634 C C . TRP A 1 80 ? 2.084 1.508 3.797 1.00 93.19 80 TRP A C 1
ATOM 636 O O . TRP A 1 80 ? 1.164 2.086 3.217 1.00 93.19 80 TRP A O 1
ATOM 646 N N . LEU A 1 81 ? 1.927 0.415 4.541 1.00 93.88 81 LEU A N 1
ATOM 647 C CA . LEU A 1 81 ? 0.633 -0.128 4.924 1.00 93.88 81 LEU A CA 1
ATOM 648 C C . LEU A 1 81 ? 0.364 0.238 6.376 1.00 93.88 81 LEU A C 1
ATOM 650 O O . LEU A 1 81 ? 1.217 -0.011 7.231 1.00 93.88 81 LEU A O 1
ATOM 654 N N . ASP A 1 82 ? -0.817 0.778 6.637 1.00 94.88 82 ASP A N 1
ATOM 655 C CA . ASP A 1 82 ? -1.333 0.952 7.990 1.00 94.88 82 ASP A CA 1
ATOM 656 C C . ASP A 1 82 ? -2.611 0.138 8.171 1.00 94.88 82 ASP A C 1
ATOM 658 O O . ASP A 1 82 ? -3.325 -0.158 7.208 1.00 94.88 82 ASP A O 1
ATOM 662 N N . LEU A 1 83 ? -2.861 -0.295 9.401 1.00 95.06 83 LEU A N 1
ATOM 663 C CA . LEU A 1 83 ? -4.029 -1.101 9.716 1.00 95.06 83 LEU A CA 1
ATOM 664 C C . LEU A 1 83 ? -5.249 -0.182 9.805 1.00 95.06 83 LEU A C 1
ATOM 666 O O . LEU A 1 83 ? -5.259 0.760 10.591 1.00 95.06 83 LEU A O 1
ATOM 670 N N . ALA A 1 84 ? -6.284 -0.469 9.019 1.00 95.38 84 ALA A N 1
ATOM 671 C CA . ALA A 1 84 ? -7.545 0.256 9.121 1.00 95.38 84 ALA A CA 1
ATOM 672 C C . ALA A 1 84 ? -8.308 -0.168 10.387 1.00 95.38 84 ALA A C 1
ATOM 674 O O . ALA A 1 84 ? -8.110 -1.279 10.884 1.00 95.38 84 ALA A O 1
ATOM 675 N N . ASP A 1 85 ? -9.267 0.645 10.840 1.00 95.62 85 ASP A N 1
ATOM 676 C CA . ASP A 1 85 ? -10.119 0.333 12.003 1.00 95.62 85 ASP A CA 1
ATOM 677 C C . ASP A 1 85 ? -10.762 -1.068 11.909 1.00 95.62 85 ASP A C 1
ATOM 679 O O . ASP A 1 85 ? -10.806 -1.833 12.876 1.00 95.62 85 ASP A O 1
ATOM 683 N N . GLU A 1 86 ? -11.252 -1.433 10.720 1.00 95.50 86 GLU A N 1
ATOM 684 C CA . GLU A 1 86 ? -11.843 -2.751 10.469 1.00 95.50 86 GLU A CA 1
ATOM 685 C C . GLU A 1 86 ? -10.788 -3.866 10.506 1.00 95.50 86 GLU A C 1
ATOM 687 O O . GLU A 1 86 ? -11.036 -4.939 11.061 1.00 95.50 86 GLU A O 1
ATOM 692 N N . GLY A 1 87 ? -9.592 -3.603 9.976 1.00 95.12 87 GLY A N 1
ATOM 693 C CA . GLY A 1 87 ? -8.453 -4.509 10.082 1.00 95.12 87 GLY A CA 1
ATOM 694 C C . GLY A 1 87 ? -8.058 -4.765 11.531 1.00 95.12 87 GLY A C 1
ATOM 695 O O . GLY A 1 87 ? -7.858 -5.917 11.917 1.00 95.12 87 GLY A O 1
ATOM 696 N N . GLU A 1 88 ? -8.022 -3.721 12.362 1.00 94.81 88 GLU A N 1
ATOM 697 C CA . GLU A 1 88 ? -7.72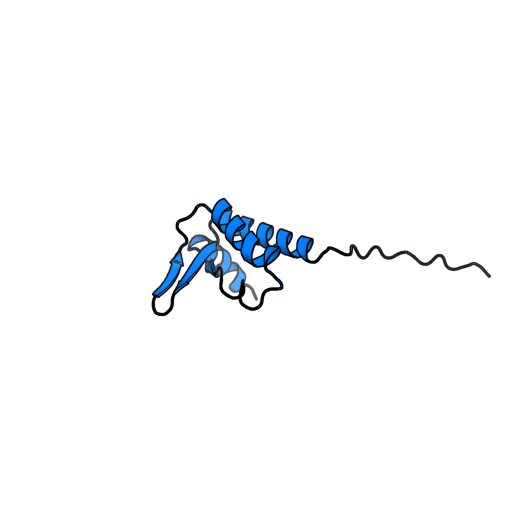7 -3.842 13.788 1.00 94.81 88 GLU A CA 1
ATOM 698 C C . GLU A 1 88 ? -8.770 -4.706 14.493 1.00 94.81 88 GLU A C 1
ATOM 700 O O . GLU A 1 88 ? -8.426 -5.655 15.205 1.00 94.81 88 GLU A O 1
ATOM 705 N N . ARG A 1 89 ? -10.053 -4.450 14.230 1.00 94.94 89 ARG A N 1
ATOM 706 C CA . ARG A 1 89 ? -11.159 -5.229 14.791 1.00 94.94 89 ARG A CA 1
ATOM 707 C C . ARG A 1 89 ? -11.070 -6.718 14.439 1.00 94.94 89 ARG A C 1
ATOM 709 O O . ARG A 1 89 ? -11.426 -7.559 15.264 1.00 94.94 89 ARG A O 1
ATOM 716 N N . VAL A 1 90 ? -10.622 -7.049 13.226 1.00 93.88 90 VAL A N 1
ATOM 717 C CA . VAL A 1 90 ? -10.435 -8.435 12.763 1.00 93.88 90 VAL A CA 1
ATOM 718 C C . VAL A 1 90 ? -9.164 -9.064 13.343 1.00 93.88 90 VAL A C 1
ATOM 720 O O . VAL A 1 90 ? -9.169 -10.251 13.6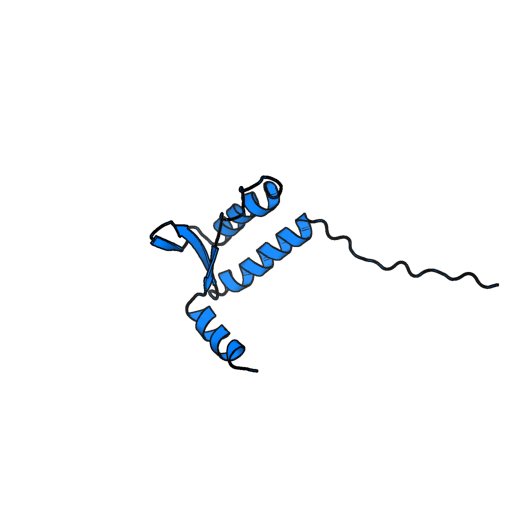70 1.00 93.88 90 VAL A O 1
ATOM 723 N N . ALA A 1 91 ? -8.088 -8.293 13.504 1.00 91.81 91 ALA A N 1
ATOM 724 C CA . ALA A 1 91 ? -6.805 -8.781 14.003 1.00 91.81 91 ALA A CA 1
ATOM 725 C C . ALA A 1 91 ? -6.801 -9.029 15.520 1.00 91.81 91 ALA A C 1
ATOM 727 O O . ALA A 1 91 ? -6.196 -9.998 15.980 1.00 91.81 91 ALA A O 1
ATOM 728 N N . GLN A 1 92 ? -7.488 -8.191 16.305 1.00 92.00 92 GLN A N 1
ATOM 729 C CA . GLN A 1 92 ? -7.489 -8.262 17.773 1.00 92.00 92 GLN A CA 1
ATOM 730 C C . GLN A 1 92 ? -7.836 -9.663 18.332 1.00 92.00 92 GLN A C 1
ATOM 732 O O . GLN A 1 92 ? -7.100 -10.150 19.199 1.00 92.00 92 GLN A O 1
ATOM 737 N N . PRO A 1 93 ? -8.882 -10.366 17.850 1.00 91.19 93 PRO A N 1
ATOM 738 C CA . PRO A 1 93 ? -9.173 -11.730 18.291 1.00 91.19 93 PRO A CA 1
ATOM 739 C C . PRO A 1 93 ? -8.068 -12.738 17.948 1.00 91.19 93 PRO A C 1
ATOM 741 O O . PRO A 1 93 ? -7.759 -13.585 18.777 1.00 91.19 93 PRO A O 1
ATOM 744 N N . LEU A 1 94 ? -7.442 -12.621 16.770 1.00 88.62 94 LEU A N 1
ATOM 745 C CA . LEU A 1 94 ? -6.400 -13.544 16.293 1.00 88.62 94 LEU A CA 1
ATOM 746 C C . LEU A 1 94 ? -5.109 -13.439 17.113 1.00 88.62 94 LEU A C 1
ATOM 748 O O . LEU A 1 94 ? -4.408 -14.425 17.303 1.00 88.62 94 LEU A O 1
ATOM 752 N N . LEU A 1 95 ? -4.797 -12.239 17.607 1.00 82.19 95 LEU A N 1
ATOM 753 C CA . LEU A 1 95 ? -3.638 -11.990 18.470 1.00 82.19 95 LEU A CA 1
ATOM 754 C C . LEU A 1 95 ? -3.871 -12.420 19.926 1.00 82.19 95 LEU A C 1
ATOM 756 O O . LEU A 1 95 ? -2.925 -12.476 20.711 1.00 82.19 95 LEU A O 1
ATOM 760 N N . SER A 1 96 ? -5.126 -12.687 20.293 1.00 76.25 96 SER A N 1
ATOM 761 C CA . SER A 1 96 ? -5.525 -13.082 21.647 1.00 76.25 96 SER A CA 1
ATOM 762 C C . SER A 1 96 ? -5.597 -14.605 21.832 1.00 76.25 96 SER A C 1
ATOM 764 O O . SER A 1 96 ? -5.809 -15.066 22.956 1.00 76.25 96 SER A O 1
ATOM 766 N N . GLU A 1 97 ? -5.420 -15.389 20.763 1.00 58.66 97 GLU A N 1
ATOM 767 C CA . GLU A 1 97 ? -5.338 -16.852 20.810 1.00 58.66 97 GLU A CA 1
ATOM 768 C C . GLU A 1 97 ? -3.865 -17.302 20.982 1.00 58.66 97 GLU A C 1
ATOM 770 O O . GLU A 1 97 ? -3.014 -16.879 20.198 1.00 58.66 97 GLU A O 1
ATOM 775 N N . PRO A 1 98 ? -3.531 -18.101 22.019 1.00 57.25 98 PRO A N 1
ATOM 776 C CA . PRO A 1 98 ? -2.172 -18.594 22.271 1.00 57.25 98 PRO A CA 1
ATOM 777 C C . PRO A 1 98 ? -1.731 -19.747 21.357 1.00 57.25 98 PRO A C 1
ATOM 779 O O . PRO A 1 98 ? -2.595 -20.543 20.923 1.00 57.25 98 PRO A O 1
#

Foldseek 3Di:
DDDDPDDDPPPPPDDPLNVQVVVLVVVLVCVVVQQKFKAAQDVPPGTDGDPDDSVVVSVVLCCQCPVVVVPPPSRPGSMDIDGGPVNCVVVVVVVVDD